Protein AF-A0AAE4FR80-F1 (afdb_monomer_lite)

InterPro domains:
  IPR021362 Protein of unknown function DUF2834 [PF11196] (14-107)

pLDDT: mean 81.98, std 8.8, range [38.84, 92.75]

Organism: NCBI:txid2918990

Radius of gyration: 17.11 Å; chains: 1; bounding box: 47×26×47 Å

Foldseek 3Di:
DDLDPDPDPLLVVLVVLLVCLQVVQVVVVVVCCVVPNPPPVVVVCVCVVDPVSVVVVVVQVVLLVVLVVVLVPVCVVLVQPPSVVLNVCCVPRRNSNSVSVSVNSVVVSVVVVVVVVVD

Sequence (119 aa):
MMISWPQTKLQLTYLCLCLLGTVLPVVQLVRFIKDYGLDVVLFFQQVFANPAASMFGFDVGVSLVALWALILVEGRRLNLSSLWLPLVASVTVGVSLGLPLFLLIRQSHLDSTQRNALL

Structure (mmCIF, N/CA/C/O backbone):
data_AF-A0AAE4FR80-F1
#
_entry.id   AF-A0AAE4FR80-F1
#
loop_
_atom_site.group_PDB
_atom_site.id
_atom_site.type_symbol
_atom_site.label_atom_id
_atom_site.label_alt_id
_atom_site.label_comp_id
_atom_site.label_asym_id
_atom_site.label_entity_id
_atom_site.label_seq_id
_atom_site.pdbx_PDB_ins_code
_atom_site.Cartn_x
_atom_site.Cartn_y
_atom_site.Cartn_z
_atom_site.occupancy
_atom_site.B_iso_or_equiv
_atom_site.auth_seq_id
_atom_site.auth_comp_id
_atom_site.auth_asym_id
_atom_site.auth_atom_id
_atom_site.pdbx_PDB_model_num
ATOM 1 N N . MET A 1 1 ? -23.892 2.981 2.046 1.00 40.56 1 MET A N 1
ATOM 2 C CA . MET A 1 1 ? -22.430 3.129 1.881 1.00 40.56 1 MET A CA 1
ATOM 3 C C . MET A 1 1 ? -22.072 4.552 2.284 1.00 40.56 1 MET A C 1
ATOM 5 O O . MET A 1 1 ? -22.208 5.463 1.483 1.00 40.56 1 MET A O 1
ATOM 9 N N . MET A 1 2 ? -21.785 4.763 3.569 1.00 38.84 2 MET A N 1
ATOM 10 C CA . MET A 1 2 ? -21.676 6.093 4.175 1.00 38.84 2 MET A CA 1
ATOM 11 C C . MET A 1 2 ? -20.202 6.344 4.498 1.00 38.84 2 MET A C 1
ATOM 13 O O . MET A 1 2 ? -19.736 6.031 5.587 1.00 38.84 2 MET A O 1
ATOM 17 N N . ILE A 1 3 ? -19.440 6.822 3.510 1.00 53.44 3 ILE A N 1
ATOM 18 C CA . ILE A 1 3 ? -18.105 7.376 3.759 1.00 53.44 3 ILE A CA 1
ATOM 19 C C . ILE A 1 3 ? -18.353 8.711 4.467 1.00 53.44 3 ILE A C 1
ATOM 21 O O . ILE A 1 3 ? -18.644 9.720 3.830 1.00 53.44 3 ILE A O 1
ATOM 25 N N . SER A 1 4 ? -18.361 8.695 5.800 1.00 60.22 4 SER A N 1
ATOM 26 C CA . SER A 1 4 ? -18.373 9.919 6.597 1.00 60.22 4 SER A CA 1
ATOM 27 C C . SER A 1 4 ? -17.052 10.647 6.371 1.00 60.22 4 SER A C 1
ATOM 29 O O . SER A 1 4 ? -15.989 10.044 6.512 1.00 60.22 4 SER A O 1
ATOM 31 N N . TRP A 1 5 ? -17.117 11.925 5.997 1.00 58.16 5 TRP A N 1
ATOM 32 C CA . TRP A 1 5 ? -15.945 12.780 5.806 1.00 58.16 5 TRP A CA 1
ATOM 33 C C . TRP A 1 5 ? -14.993 12.722 7.015 1.00 58.16 5 TRP A C 1
ATOM 35 O O . TRP A 1 5 ? -15.480 12.621 8.143 1.00 58.16 5 TRP A O 1
ATOM 45 N N . PRO A 1 6 ? -13.663 12.798 6.808 1.00 60.47 6 PRO A N 1
ATOM 46 C CA . PRO A 1 6 ? -12.682 12.772 7.888 1.00 60.47 6 PRO A CA 1
ATOM 47 C C . PRO A 1 6 ? -12.967 13.891 8.903 1.00 60.47 6 PRO A C 1
ATOM 49 O O . PRO A 1 6 ? -12.896 15.070 8.566 1.00 60.47 6 PRO A O 1
ATOM 52 N N . GLN A 1 7 ? -13.299 13.529 10.143 1.00 67.31 7 GLN A N 1
ATOM 53 C CA . GLN A 1 7 ? -13.607 14.466 11.233 1.00 67.31 7 GLN A CA 1
ATOM 54 C C . GLN A 1 7 ? -12.419 14.670 12.186 1.00 67.31 7 GLN A C 1
ATOM 56 O O . GLN A 1 7 ? -12.393 15.642 12.938 1.00 67.31 7 GLN A O 1
ATOM 61 N N . THR A 1 8 ? -11.415 13.785 12.156 1.00 73.56 8 THR A N 1
ATOM 62 C CA . THR A 1 8 ? -10.240 13.845 13.042 1.00 73.56 8 THR A CA 1
ATOM 63 C C . THR A 1 8 ? -8.942 14.097 12.271 1.00 73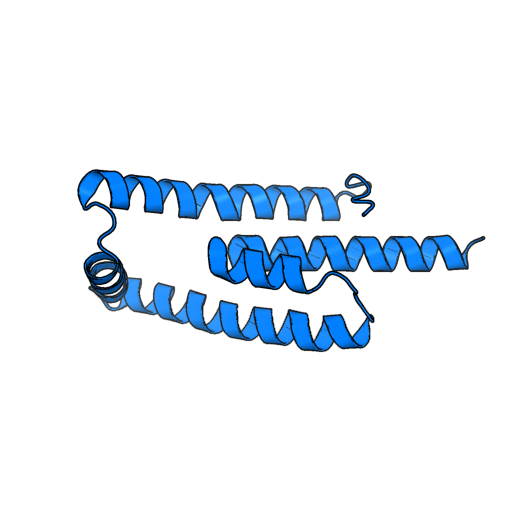.56 8 THR A C 1
ATOM 65 O O . THR A 1 8 ? -8.791 13.701 11.113 1.00 73.56 8 THR A O 1
ATOM 68 N N . LYS A 1 9 ? -7.952 14.719 12.936 1.00 79.50 9 LYS A N 1
ATOM 69 C CA . LYS A 1 9 ? -6.615 14.974 12.357 1.00 79.50 9 LYS A CA 1
ATOM 70 C C . LYS A 1 9 ? -5.966 13.694 11.808 1.00 79.50 9 LYS A C 1
ATOM 72 O O . LYS A 1 9 ? -5.294 13.743 10.787 1.00 79.50 9 LYS A O 1
ATOM 77 N N . LEU A 1 10 ? -6.210 12.550 12.451 1.00 78.06 10 LEU A N 1
ATOM 78 C CA . LEU A 1 10 ? -5.662 11.251 12.059 1.00 78.06 10 LEU A CA 1
ATOM 79 C C . LEU A 1 10 ? -6.238 10.741 10.726 1.00 78.06 10 LEU A C 1
ATOM 81 O O . LEU A 1 10 ? -5.491 10.257 9.880 1.00 78.06 10 LEU A O 1
ATOM 85 N N . GLN A 1 11 ? -7.545 10.906 10.505 1.00 75.00 11 GLN A N 1
ATOM 86 C CA . GLN A 1 11 ? -8.191 10.529 9.242 1.00 75.00 11 GLN A CA 1
ATOM 87 C C . GLN A 1 11 ? -7.689 11.391 8.078 1.00 75.00 11 GLN A C 1
ATOM 89 O O . GLN A 1 11 ? -7.482 10.872 6.982 1.00 75.00 11 GLN A O 1
ATOM 94 N N . LEU A 1 12 ? -7.429 12.682 8.322 1.00 78.50 12 LEU A N 1
ATOM 95 C CA . LEU A 1 12 ? -6.826 13.568 7.326 1.00 78.50 12 LEU A CA 1
ATOM 96 C C . LEU A 1 12 ? -5.398 13.126 6.973 1.00 78.50 12 LEU A C 1
ATOM 98 O O . LEU A 1 12 ? -5.057 13.056 5.795 1.00 78.50 12 LEU A O 1
ATOM 102 N N . THR A 1 13 ? -4.590 12.751 7.971 1.00 79.62 13 THR A N 1
ATOM 103 C CA . THR A 1 13 ? -3.250 12.188 7.748 1.00 79.62 13 THR A CA 1
ATOM 104 C C . THR A 1 13 ? -3.307 10.933 6.880 1.00 79.62 13 THR A C 1
ATOM 106 O O . THR A 1 13 ? -2.547 10.830 5.920 1.00 79.62 13 THR A O 1
ATOM 109 N N . TYR A 1 14 ? -4.229 10.002 7.150 1.00 78.00 14 TYR A N 1
ATOM 110 C CA . TYR A 1 14 ? -4.395 8.805 6.316 1.00 78.00 14 TYR A CA 1
ATOM 111 C C . TYR A 1 14 ? -4.817 9.136 4.886 1.00 78.00 14 TYR A C 1
ATOM 113 O O . TYR A 1 14 ? -4.312 8.524 3.952 1.00 78.00 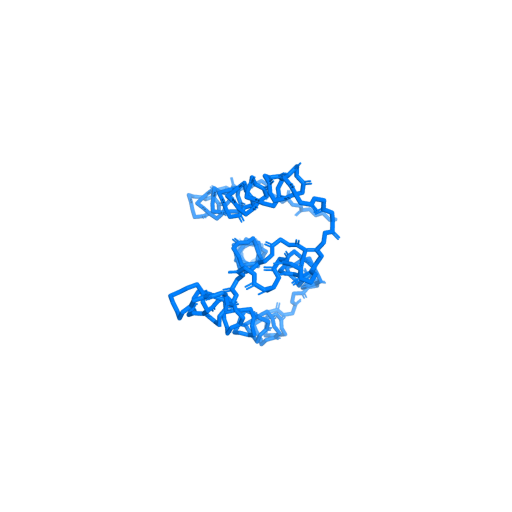14 TYR A O 1
ATOM 121 N N . LEU A 1 15 ? -5.673 10.140 4.693 1.00 77.38 15 LEU A N 1
ATOM 122 C CA . LEU A 1 15 ? -6.066 10.602 3.363 1.00 77.38 15 LEU A CA 1
ATOM 123 C C . LEU A 1 15 ? -4.888 11.197 2.581 1.00 77.38 15 LEU A C 1
ATOM 125 O O . LEU A 1 15 ? -4.697 10.871 1.409 1.00 77.38 15 LEU A O 1
ATOM 129 N N . CYS A 1 16 ? -4.063 12.018 3.233 1.00 80.94 16 CYS A N 1
ATOM 130 C CA . CYS A 1 16 ? -2.833 12.537 2.638 1.00 80.94 16 CYS A CA 1
ATOM 131 C C . CYS A 1 16 ? -1.863 11.405 2.276 1.00 80.94 16 CYS A C 1
ATOM 133 O O . CYS A 1 16 ? -1.287 11.421 1.189 1.00 80.94 16 CYS A O 1
ATOM 135 N N . LEU A 1 17 ? -1.721 10.397 3.144 1.00 78.19 17 LEU A N 1
ATOM 136 C CA . LEU A 1 17 ? -0.924 9.204 2.852 1.00 78.19 17 LEU A CA 1
ATOM 137 C C . LEU A 1 17 ? -1.493 8.407 1.669 1.00 78.19 17 LEU A C 1
ATOM 139 O O . LEU A 1 17 ? -0.712 7.988 0.825 1.00 78.19 17 LEU A O 1
ATOM 143 N N . CYS A 1 18 ? -2.817 8.252 1.547 1.00 75.81 18 CYS A N 1
ATOM 144 C CA . CYS A 1 18 ? -3.447 7.631 0.374 1.00 75.81 18 CYS A CA 1
ATOM 145 C C . CYS A 1 18 ? -3.103 8.382 -0.918 1.00 75.81 18 CYS A C 1
ATOM 147 O O . CYS A 1 18 ? -2.747 7.765 -1.922 1.00 75.81 18 CYS A O 1
ATOM 149 N N . LEU A 1 19 ? -3.212 9.714 -0.900 1.00 78.81 19 LEU A N 1
ATOM 150 C CA . LEU A 1 19 ? -2.905 10.566 -2.050 1.00 78.81 19 LEU A CA 1
ATOM 151 C C . LEU A 1 19 ? -1.439 10.431 -2.456 1.00 78.81 19 LEU A C 1
ATOM 153 O O . LEU A 1 19 ? -1.150 10.096 -3.601 1.00 78.81 19 LEU A O 1
ATOM 157 N N . LEU A 1 20 ? -0.515 10.621 -1.514 1.00 78.75 20 LEU A N 1
ATOM 158 C CA . LEU A 1 20 ? 0.920 10.487 -1.771 1.00 78.75 20 LEU A CA 1
ATOM 159 C C . LEU A 1 20 ? 1.283 9.071 -2.228 1.00 78.75 20 LEU A C 1
ATOM 161 O O . LEU A 1 20 ? 2.005 8.904 -3.211 1.00 78.75 20 LEU A O 1
ATOM 165 N N . GLY A 1 21 ? 0.718 8.064 -1.565 1.00 74.06 21 GLY A N 1
ATOM 166 C CA . GLY A 1 21 ? 0.917 6.655 -1.871 1.00 74.06 21 GLY A CA 1
ATOM 167 C C . GLY A 1 21 ? 0.331 6.203 -3.204 1.00 74.06 21 GLY A C 1
ATOM 168 O O . GLY A 1 21 ? 0.716 5.153 -3.699 1.00 74.06 21 GLY A O 1
ATOM 169 N N . THR A 1 22 ? -0.553 6.994 -3.815 1.00 76.06 22 THR A N 1
ATOM 170 C CA . THR A 1 22 ? -1.085 6.739 -5.163 1.00 76.06 22 THR A CA 1
ATOM 171 C C . THR A 1 22 ? -0.343 7.551 -6.216 1.00 76.06 22 THR A C 1
ATOM 173 O O . THR A 1 22 ? 0.040 7.021 -7.254 1.00 76.06 22 THR A O 1
ATOM 176 N N . VAL A 1 23 ? -0.103 8.838 -5.954 1.00 84.06 23 VAL A N 1
ATOM 177 C CA . VAL A 1 23 ? 0.529 9.746 -6.919 1.00 84.06 23 VAL A CA 1
ATOM 178 C C . VAL A 1 23 ? 1.961 9.310 -7.215 1.00 84.06 23 VAL A C 1
ATOM 180 O O . VAL A 1 23 ? 2.345 9.263 -8.382 1.00 84.06 23 VAL A O 1
ATOM 183 N N . LEU A 1 24 ? 2.744 8.952 -6.191 1.00 81.44 24 LEU A N 1
ATOM 184 C CA . LEU A 1 24 ? 4.149 8.589 -6.385 1.00 81.44 24 LEU A CA 1
ATOM 185 C C . LEU A 1 24 ? 4.319 7.341 -7.278 1.00 81.44 24 LEU A C 1
ATOM 187 O O . LEU A 1 24 ? 5.043 7.447 -8.272 1.00 81.44 24 LEU A O 1
ATOM 191 N N . PRO A 1 25 ? 3.645 6.197 -7.024 1.00 80.56 25 PRO A N 1
ATOM 192 C CA . PRO A 1 25 ? 3.746 5.036 -7.907 1.00 80.56 25 PRO A CA 1
ATOM 193 C C . PRO A 1 25 ? 3.167 5.290 -9.297 1.00 80.56 25 PRO A C 1
ATOM 195 O O . PRO A 1 25 ? 3.781 4.909 -10.291 1.00 80.56 25 PRO A O 1
ATOM 198 N N . VAL A 1 26 ? 2.011 5.962 -9.388 1.00 83.25 26 VAL A N 1
ATOM 199 C CA . VAL A 1 26 ? 1.334 6.192 -10.674 1.00 83.25 26 VAL A CA 1
ATOM 200 C C . VAL A 1 26 ? 2.177 7.072 -11.591 1.00 83.25 26 VAL A C 1
ATOM 202 O O . VAL A 1 26 ? 2.273 6.781 -12.778 1.00 83.25 26 VAL A O 1
ATOM 205 N N . VAL A 1 27 ? 2.851 8.102 -11.069 1.00 86.94 27 VAL A N 1
ATOM 206 C CA . VAL A 1 27 ? 3.752 8.937 -11.881 1.00 86.94 27 VAL A CA 1
ATOM 207 C C . VAL A 1 27 ? 4.896 8.108 -12.473 1.00 86.94 27 VAL A C 1
ATOM 209 O O . VAL A 1 27 ? 5.221 8.280 -13.648 1.00 86.94 27 VAL A O 1
ATOM 212 N N . GLN A 1 28 ? 5.489 7.196 -11.696 1.00 85.06 28 GLN A N 1
ATOM 213 C CA . GLN A 1 28 ? 6.560 6.328 -12.198 1.00 85.06 28 GLN A CA 1
ATOM 214 C C . GLN A 1 28 ? 6.037 5.300 -13.205 1.00 85.06 28 GLN A C 1
ATOM 216 O O . GLN A 1 28 ? 6.669 5.083 -14.236 1.00 85.06 28 GLN A O 1
ATOM 221 N N . LEU A 1 29 ? 4.850 4.735 -12.967 1.00 83.19 29 LEU A N 1
ATOM 222 C CA . LEU A 1 29 ? 4.199 3.818 -13.900 1.00 83.19 29 LEU A CA 1
ATOM 223 C C . LEU A 1 29 ? 3.875 4.505 -15.234 1.00 83.19 29 LEU A C 1
ATOM 225 O O . LEU A 1 29 ? 4.129 3.941 -16.292 1.00 83.19 29 LEU A O 1
ATOM 229 N N . VAL A 1 30 ? 3.373 5.742 -15.204 1.00 86.19 30 VAL A N 1
ATOM 230 C CA . VAL A 1 30 ? 3.090 6.529 -16.416 1.00 86.19 30 VAL A CA 1
ATOM 231 C C . VAL A 1 30 ? 4.370 6.826 -17.194 1.00 86.19 30 VAL A C 1
ATOM 233 O O . VAL A 1 30 ? 4.362 6.734 -18.420 1.00 86.19 30 VAL A O 1
ATOM 236 N N . ARG A 1 31 ? 5.478 7.151 -16.513 1.00 86.75 31 ARG A N 1
ATOM 237 C CA . ARG A 1 31 ? 6.785 7.320 -17.172 1.00 86.75 31 ARG A CA 1
ATOM 238 C C . ARG A 1 31 ? 7.243 6.026 -17.836 1.00 86.75 31 ARG A C 1
ATOM 240 O O . ARG A 1 31 ? 7.583 6.048 -19.010 1.00 86.75 31 ARG A O 1
ATOM 247 N N . PHE A 1 32 ? 7.153 4.905 -17.124 1.00 86.50 32 PHE A N 1
ATOM 248 C CA . PHE A 1 32 ? 7.498 3.596 -17.670 1.00 86.50 32 PHE A CA 1
ATOM 249 C C . PHE A 1 32 ? 6.659 3.251 -18.908 1.00 86.50 32 PHE A C 1
ATOM 251 O O . PHE A 1 32 ? 7.213 2.879 -19.936 1.00 86.50 32 PHE A O 1
ATOM 258 N N . ILE A 1 33 ? 5.338 3.450 -18.853 1.00 87.50 33 ILE A N 1
ATOM 259 C CA . ILE A 1 33 ? 4.444 3.191 -19.990 1.00 87.50 33 ILE A CA 1
ATOM 260 C C . ILE A 1 33 ? 4.755 4.115 -21.170 1.00 87.50 33 ILE A C 1
ATOM 262 O O . ILE A 1 33 ? 4.662 3.694 -22.320 1.00 87.50 33 ILE A O 1
ATOM 266 N N . LYS A 1 34 ? 5.132 5.370 -20.910 1.00 89.06 34 LYS A N 1
ATOM 267 C CA . LYS A 1 34 ? 5.510 6.315 -21.963 1.00 89.06 34 LYS A CA 1
ATOM 268 C C . LYS A 1 34 ? 6.804 5.902 -22.670 1.00 89.06 34 LYS A C 1
ATOM 270 O O . LYS A 1 34 ? 6.883 6.052 -23.886 1.00 89.06 34 LYS A O 1
ATOM 275 N N . ASP A 1 35 ? 7.784 5.403 -21.922 1.00 89.00 35 ASP A N 1
ATOM 276 C CA . ASP A 1 35 ? 9.111 5.079 -22.452 1.00 89.00 35 ASP A CA 1
ATOM 277 C C . ASP A 1 35 ? 9.181 3.656 -23.042 1.00 89.00 35 ASP A C 1
ATOM 279 O O . ASP A 1 35 ? 9.870 3.439 -24.037 1.00 89.00 35 ASP A O 1
ATOM 283 N N . TYR A 1 36 ? 8.446 2.697 -22.469 1.00 86.56 36 TYR A N 1
ATOM 284 C CA . TYR A 1 36 ? 8.547 1.266 -22.792 1.00 86.56 36 TYR A CA 1
ATOM 285 C C . TYR A 1 36 ? 7.212 0.589 -23.157 1.00 86.56 36 TYR A C 1
ATOM 287 O O . TYR A 1 36 ? 7.203 -0.568 -23.573 1.00 86.56 36 TYR A O 1
ATOM 295 N N . GLY A 1 37 ? 6.073 1.276 -23.025 1.00 87.19 37 GLY A N 1
ATOM 296 C CA . GLY A 1 37 ? 4.744 0.688 -23.223 1.00 87.19 37 GLY A CA 1
ATOM 297 C C . GLY A 1 37 ? 4.268 -0.180 -22.048 1.00 87.19 37 GLY A C 1
ATOM 298 O O . GLY A 1 37 ? 4.811 -0.136 -20.946 1.00 87.19 37 GLY A O 1
ATOM 299 N N . LEU A 1 38 ? 3.220 -0.983 -22.269 1.00 83.56 38 LEU A N 1
ATOM 300 C CA . LEU A 1 38 ? 2.691 -1.939 -21.280 1.00 83.56 38 LEU A CA 1
ATOM 301 C C . LEU A 1 38 ? 3.514 -3.244 -21.241 1.00 83.56 38 LEU A C 1
ATOM 303 O O . LEU A 1 38 ? 2.958 -4.341 -21.288 1.00 83.56 38 LEU A O 1
ATOM 307 N N . ASP A 1 39 ? 4.842 -3.132 -21.165 1.00 88.06 39 ASP A N 1
ATOM 308 C CA . ASP A 1 39 ? 5.733 -4.290 -21.072 1.00 88.06 39 ASP A CA 1
ATOM 309 C C . ASP A 1 39 ? 5.951 -4.702 -19.608 1.00 88.06 39 ASP A C 1
ATOM 311 O O . ASP A 1 39 ? 6.852 -4.239 -18.905 1.00 88.06 39 ASP A O 1
ATOM 315 N N . VAL A 1 40 ? 5.077 -5.593 -19.139 1.00 83.69 40 VAL A N 1
ATOM 316 C CA . VAL A 1 40 ? 5.113 -6.120 -17.768 1.00 83.69 40 VAL A CA 1
ATOM 317 C C . VAL A 1 40 ? 6.390 -6.929 -17.511 1.00 83.69 40 VAL A C 1
ATOM 319 O O . VAL A 1 40 ? 6.901 -6.927 -16.392 1.00 83.69 40 VAL A O 1
ATOM 322 N N . VAL A 1 41 ? 6.940 -7.600 -18.529 1.00 87.81 41 VAL A N 1
ATOM 323 C CA . VAL A 1 41 ? 8.160 -8.406 -18.380 1.00 87.81 41 VAL A CA 1
ATOM 324 C C . VAL A 1 41 ? 9.355 -7.490 -18.148 1.00 87.81 41 VAL A C 1
ATOM 326 O O . VAL A 1 41 ? 10.112 -7.697 -17.196 1.00 87.81 41 VAL A O 1
ATOM 329 N N . LEU A 1 42 ? 9.487 -6.439 -18.960 1.00 88.31 42 LEU A N 1
ATOM 330 C CA . LEU A 1 42 ? 10.552 -5.453 -18.808 1.00 88.31 42 LEU A CA 1
ATOM 331 C C . LEU A 1 42 ? 10.448 -4.699 -17.474 1.00 88.31 42 LEU A C 1
ATOM 333 O O . LEU A 1 42 ? 11.471 -4.410 -16.853 1.00 88.31 42 LEU A O 1
ATOM 337 N N . PHE A 1 43 ? 9.230 -4.434 -16.992 1.00 85.50 43 PHE A N 1
ATOM 338 C CA . PHE A 1 43 ? 9.016 -3.805 -15.688 1.00 85.50 43 PHE A CA 1
ATOM 339 C C . PHE A 1 43 ? 9.655 -4.626 -14.562 1.00 85.50 43 PHE A C 1
ATOM 341 O O . PHE A 1 43 ? 10.453 -4.105 -13.782 1.00 85.50 43 PHE A O 1
ATOM 348 N N . PHE A 1 44 ? 9.372 -5.931 -14.508 1.00 85.44 44 PHE A N 1
ATOM 349 C CA . PHE A 1 44 ? 9.972 -6.804 -13.500 1.00 85.44 44 PHE A CA 1
ATOM 350 C C . PHE A 1 44 ? 11.480 -6.971 -13.695 1.00 85.44 44 PHE A C 1
ATOM 352 O O . PHE A 1 44 ? 12.214 -6.987 -12.708 1.00 85.44 44 PHE A O 1
ATOM 359 N N . GLN A 1 45 ? 11.967 -7.020 -14.936 1.00 89.12 45 GLN A N 1
ATOM 360 C CA . GLN A 1 45 ? 13.409 -7.027 -15.192 1.00 89.12 45 GLN A CA 1
ATOM 361 C C . GLN A 1 45 ? 14.098 -5.780 -14.628 1.00 89.12 45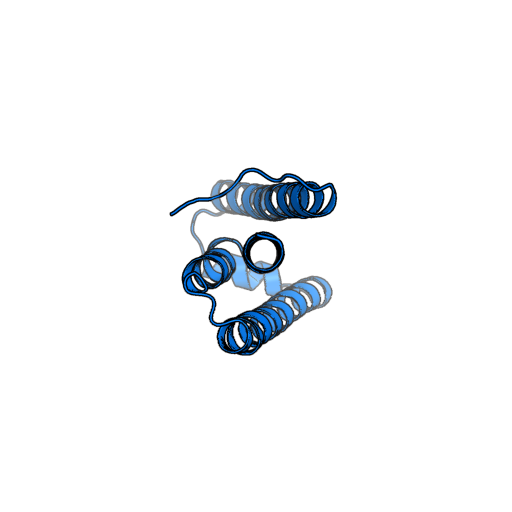 GLN A C 1
ATOM 363 O O .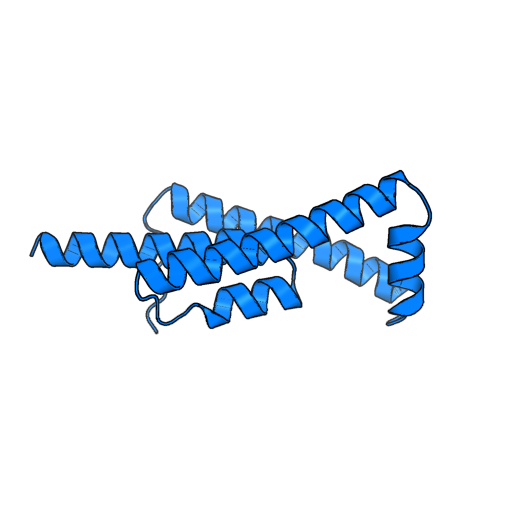 GLN A 1 45 ? 15.174 -5.906 -14.057 1.00 89.12 45 GLN A O 1
ATOM 368 N N . GLN A 1 46 ? 13.482 -4.597 -14.729 1.00 86.88 46 GLN A N 1
ATOM 369 C CA . GLN A 1 46 ? 14.032 -3.359 -14.168 1.00 86.88 46 GLN A CA 1
ATOM 370 C C . GLN A 1 46 ? 13.958 -3.318 -12.636 1.00 86.88 46 GLN A C 1
ATOM 372 O O . GLN A 1 46 ? 14.923 -2.906 -11.991 1.00 86.88 46 GLN A O 1
ATOM 377 N N . VAL A 1 47 ? 12.860 -3.798 -12.040 1.00 85.75 47 VAL A N 1
ATOM 378 C CA . VAL A 1 47 ? 12.725 -3.914 -10.574 1.00 85.75 47 VAL A CA 1
ATOM 379 C C . VAL A 1 47 ? 13.792 -4.844 -9.993 1.00 85.75 47 VAL A C 1
ATOM 381 O O . VAL A 1 47 ? 14.336 -4.565 -8.927 1.00 85.75 47 VAL A O 1
ATOM 384 N N . PHE A 1 48 ? 14.146 -5.910 -10.711 1.00 89.69 48 PHE A N 1
ATOM 385 C CA . PHE A 1 48 ? 15.160 -6.877 -10.287 1.00 89.69 48 PHE A CA 1
ATOM 386 C C . PHE A 1 48 ? 16.514 -6.710 -10.998 1.00 89.69 48 PHE A C 1
ATOM 388 O O . PHE A 1 48 ? 17.356 -7.604 -10.943 1.00 89.69 48 PHE A O 1
ATOM 395 N N . ALA A 1 49 ? 16.764 -5.561 -11.638 1.00 89.94 49 ALA A N 1
ATOM 396 C CA . ALA A 1 49 ? 17.980 -5.344 -12.429 1.00 89.94 49 ALA A CA 1
ATOM 397 C C . ALA A 1 49 ? 19.251 -5.265 -11.573 1.00 89.94 49 ALA A C 1
ATOM 399 O O . ALA A 1 49 ? 20.348 -5.560 -12.045 1.00 89.94 49 ALA A O 1
ATOM 400 N N . ASN A 1 50 ? 19.124 -4.827 -10.319 1.00 92.75 50 ASN A N 1
ATOM 401 C CA . ASN A 1 50 ? 20.241 -4.728 -9.389 1.00 92.75 50 ASN A CA 1
ATOM 402 C C . ASN A 1 50 ? 19.813 -5.083 -7.951 1.00 92.75 50 ASN A C 1
ATOM 404 O O . ASN A 1 50 ? 18.615 -5.067 -7.642 1.00 92.75 50 ASN A O 1
ATOM 408 N N . PRO A 1 51 ? 20.770 -5.392 -7.054 1.00 88.88 51 PRO A N 1
ATOM 409 C CA . PRO A 1 51 ? 20.454 -5.800 -5.685 1.00 88.88 51 PRO A CA 1
ATOM 410 C C . PRO A 1 51 ? 19.671 -4.751 -4.884 1.00 88.88 51 PRO A C 1
ATOM 412 O O . PRO A 1 51 ? 18.786 -5.115 -4.114 1.00 88.88 51 PRO A O 1
ATOM 415 N N . ALA A 1 52 ? 19.950 -3.458 -5.083 1.00 88.12 52 ALA A N 1
ATOM 416 C CA . ALA A 1 52 ? 19.264 -2.384 -4.364 1.00 88.12 52 ALA A CA 1
ATOM 417 C C . ALA A 1 52 ? 17.785 -2.277 -4.773 1.00 88.12 52 ALA A C 1
ATOM 419 O O . ALA A 1 52 ? 16.908 -2.225 -3.917 1.00 88.12 52 ALA A O 1
ATOM 420 N N . ALA A 1 53 ? 17.496 -2.308 -6.074 1.00 87.00 53 ALA A N 1
ATOM 421 C CA . ALA A 1 53 ? 16.138 -2.314 -6.611 1.00 87.00 53 ALA A CA 1
ATOM 422 C C . ALA A 1 53 ? 15.383 -3.589 -6.202 1.00 87.00 53 ALA A C 1
ATOM 424 O O . ALA A 1 53 ? 14.238 -3.517 -5.755 1.00 87.00 53 ALA A O 1
ATOM 425 N N . SER A 1 54 ? 16.066 -4.737 -6.236 1.00 88.00 54 SER A N 1
ATOM 426 C CA . SER A 1 54 ? 15.502 -6.018 -5.802 1.00 88.00 54 SER A CA 1
ATOM 427 C C . SER A 1 54 ? 15.094 -5.985 -4.330 1.00 88.00 54 SER A C 1
ATOM 429 O O . SER A 1 54 ? 14.022 -6.477 -3.988 1.00 88.00 54 SER A O 1
ATOM 431 N N . MET A 1 55 ? 15.904 -5.366 -3.461 1.00 91.19 55 MET A N 1
ATOM 432 C CA . MET A 1 55 ? 15.575 -5.177 -2.045 1.00 91.19 55 MET A CA 1
ATOM 433 C C . MET A 1 55 ? 14.256 -4.414 -1.872 1.00 91.19 55 MET A C 1
ATOM 435 O O . MET A 1 55 ? 13.405 -4.857 -1.107 1.00 91.19 55 MET A O 1
ATOM 439 N N . PHE A 1 56 ? 14.051 -3.320 -2.615 1.00 87.12 56 PHE A N 1
ATOM 440 C CA . PHE A 1 56 ? 12.781 -2.586 -2.596 1.00 87.12 56 PHE A CA 1
ATOM 441 C C . PHE A 1 56 ? 11.613 -3.429 -3.124 1.00 87.12 56 PHE A C 1
ATOM 443 O O . PHE A 1 56 ? 10.528 -3.397 -2.548 1.00 87.12 56 PHE A O 1
ATOM 450 N N . GLY A 1 57 ? 11.826 -4.215 -4.183 1.00 87.25 57 GLY A N 1
ATOM 451 C CA . GLY A 1 57 ? 10.814 -5.138 -4.704 1.00 87.25 57 GLY A CA 1
ATOM 452 C C . GLY A 1 57 ? 10.377 -6.177 -3.665 1.00 87.25 57 GLY A C 1
ATOM 453 O O . GLY A 1 57 ? 9.179 -6.382 -3.456 1.00 87.25 57 GLY A O 1
ATOM 454 N N . PHE A 1 58 ? 11.338 -6.791 -2.966 1.00 88.25 58 PHE A N 1
ATOM 455 C CA . PHE A 1 58 ? 11.056 -7.731 -1.881 1.00 88.25 58 PHE A CA 1
ATOM 456 C C . PHE A 1 58 ? 10.381 -7.055 -0.684 1.00 88.25 58 PHE A C 1
ATOM 458 O O . PHE A 1 58 ? 9.412 -7.605 -0.169 1.00 88.25 58 PHE A O 1
ATOM 465 N N . ASP A 1 59 ? 10.831 -5.867 -0.271 1.00 88.38 59 ASP A N 1
ATOM 466 C CA . ASP A 1 59 ? 10.232 -5.108 0.836 1.00 88.38 59 ASP A CA 1
ATOM 467 C C . ASP A 1 59 ? 8.750 -4.790 0.577 1.00 88.38 59 ASP A C 1
ATOM 469 O O . ASP A 1 59 ? 7.891 -5.044 1.427 1.00 88.38 59 ASP A O 1
ATOM 473 N N . VAL A 1 60 ? 8.416 -4.344 -0.640 1.00 88.00 60 VAL A N 1
ATOM 474 C CA . VAL A 1 60 ? 7.026 -4.110 -1.063 1.00 88.00 60 VAL A CA 1
ATOM 475 C C . VAL A 1 60 ? 6.224 -5.413 -1.085 1.00 88.00 60 VAL A C 1
ATOM 477 O O . VAL A 1 60 ? 5.087 -5.434 -0.610 1.00 88.00 60 VAL A O 1
ATOM 480 N N . GLY A 1 61 ? 6.803 -6.504 -1.592 1.00 87.69 61 GLY A N 1
ATOM 481 C CA . GLY A 1 61 ? 6.155 -7.816 -1.623 1.00 87.69 61 GLY A CA 1
ATOM 482 C C . GLY A 1 61 ? 5.837 -8.354 -0.225 1.00 87.69 61 GLY A C 1
ATOM 483 O O . GLY A 1 61 ? 4.701 -8.745 0.048 1.00 87.69 61 GLY A O 1
ATOM 484 N N . VAL A 1 62 ? 6.807 -8.316 0.691 1.00 89.56 62 VAL A N 1
ATOM 485 C CA . VAL A 1 62 ? 6.627 -8.736 2.091 1.00 89.56 62 VAL A CA 1
ATOM 486 C C . VAL A 1 62 ? 5.612 -7.837 2.798 1.00 89.56 62 VAL A C 1
ATOM 488 O O . VAL A 1 62 ? 4.712 -8.339 3.474 1.00 89.56 62 VAL A O 1
ATOM 491 N N . SER A 1 63 ? 5.690 -6.522 2.588 1.00 89.50 63 SER A N 1
ATOM 492 C CA . SER A 1 63 ? 4.735 -5.563 3.148 1.00 89.50 63 SER A CA 1
ATOM 493 C C . SER A 1 63 ? 3.306 -5.793 2.643 1.00 89.50 63 SER A C 1
ATOM 495 O O . SER A 1 63 ? 2.352 -5.598 3.396 1.00 89.50 63 SER A O 1
ATOM 497 N N . LEU A 1 64 ? 3.130 -6.260 1.401 1.00 90.25 64 LEU A N 1
ATOM 498 C CA . LEU A 1 64 ? 1.820 -6.608 0.844 1.00 90.25 64 LEU A CA 1
ATOM 499 C C . LEU A 1 64 ? 1.220 -7.830 1.540 1.00 90.25 64 LEU A C 1
ATOM 501 O O . LEU A 1 64 ? 0.058 -7.794 1.945 1.00 90.25 64 LEU A O 1
ATOM 505 N N . VAL A 1 65 ? 2.023 -8.875 1.747 1.00 89.69 65 VAL A N 1
ATOM 506 C CA . VAL A 1 65 ? 1.603 -10.074 2.489 1.00 89.69 65 VAL A CA 1
ATOM 507 C C . VAL A 1 65 ? 1.240 -9.718 3.933 1.00 89.69 65 VAL A C 1
ATOM 509 O O . VAL A 1 65 ? 0.188 -10.131 4.428 1.00 89.69 65 VAL A O 1
ATOM 512 N N . ALA A 1 66 ? 2.065 -8.905 4.598 1.00 89.75 66 ALA A N 1
ATOM 513 C CA . ALA A 1 66 ? 1.798 -8.431 5.954 1.00 89.75 66 ALA A CA 1
ATOM 514 C C . ALA A 1 66 ? 0.505 -7.599 6.030 1.00 89.75 66 ALA A C 1
ATOM 516 O O . ALA A 1 66 ? -0.302 -7.790 6.942 1.00 89.75 66 ALA A O 1
ATOM 517 N N . LEU A 1 67 ? 0.262 -6.722 5.048 1.00 90.44 67 LEU A N 1
ATOM 518 C CA . LEU A 1 67 ? -0.974 -5.948 4.952 1.00 90.44 67 LEU A CA 1
ATOM 519 C C . LEU A 1 67 ? -2.196 -6.856 4.773 1.00 90.44 67 LEU A C 1
ATOM 521 O O . LEU A 1 67 ? -3.207 -6.650 5.439 1.00 90.44 67 LEU A O 1
ATOM 525 N N . TRP A 1 68 ? -2.129 -7.872 3.915 1.00 89.44 68 TRP A N 1
ATOM 526 C CA . TRP A 1 68 ? -3.241 -8.811 3.740 1.00 89.44 68 TRP A CA 1
ATOM 527 C C . TRP A 1 68 ? -3.534 -9.590 5.018 1.00 89.44 68 TRP A C 1
ATOM 529 O O . TRP A 1 68 ? -4.699 -9.719 5.396 1.00 89.44 68 TRP A O 1
ATOM 539 N N . ALA A 1 69 ? -2.497 -10.046 5.724 1.00 90.31 69 ALA A N 1
ATOM 540 C CA . ALA A 1 69 ? -2.658 -10.674 7.029 1.00 90.31 69 ALA A CA 1
ATOM 541 C C . ALA A 1 69 ? -3.351 -9.726 8.022 1.00 90.31 69 ALA A C 1
ATOM 543 O O . ALA A 1 69 ? -4.309 -10.129 8.682 1.00 90.31 69 ALA A O 1
ATOM 544 N N . LEU A 1 70 ? -2.940 -8.453 8.074 1.00 89.19 70 LEU A N 1
ATOM 545 C CA . LEU A 1 70 ? -3.567 -7.433 8.919 1.00 89.19 70 LEU A CA 1
ATOM 546 C C . LEU A 1 70 ? -5.051 -7.232 8.569 1.00 89.19 70 LEU A C 1
ATOM 548 O O . LEU A 1 70 ? -5.895 -7.261 9.466 1.00 89.19 70 LEU A O 1
ATOM 552 N N . ILE A 1 71 ? -5.374 -7.069 7.280 1.00 88.38 71 ILE A N 1
ATOM 553 C CA . ILE A 1 71 ? -6.752 -6.888 6.799 1.00 88.38 71 ILE A CA 1
ATOM 554 C C . ILE A 1 71 ? -7.614 -8.094 7.187 1.00 88.38 71 ILE A C 1
ATOM 556 O O . ILE A 1 71 ? -8.732 -7.917 7.665 1.00 88.38 71 ILE A O 1
ATOM 560 N N . LEU A 1 72 ? -7.111 -9.319 7.012 1.00 87.38 72 LEU A N 1
ATOM 561 C CA . LEU A 1 72 ? -7.863 -10.539 7.309 1.00 87.38 72 LEU A CA 1
ATOM 562 C C . LEU A 1 72 ? -8.061 -10.759 8.814 1.00 87.38 72 LEU A C 1
ATOM 564 O O . LEU A 1 72 ? -9.170 -11.086 9.236 1.00 87.38 72 LEU A O 1
ATOM 568 N N . VAL A 1 73 ? -7.013 -10.584 9.623 1.00 89.38 73 VAL A N 1
ATOM 569 C CA . VAL A 1 73 ? -7.064 -10.817 11.075 1.00 89.38 73 VAL A CA 1
ATOM 570 C C . VAL A 1 73 ? -7.929 -9.762 11.759 1.00 89.38 73 VAL A C 1
ATOM 572 O O . VAL A 1 73 ? -8.909 -10.094 12.427 1.00 89.38 73 VAL A O 1
ATOM 575 N N . GLU A 1 74 ? -7.607 -8.484 11.566 1.00 86.88 74 GLU A N 1
ATOM 576 C CA . GLU A 1 74 ? -8.306 -7.392 12.245 1.00 86.88 74 GLU A CA 1
ATOM 577 C C . GLU A 1 74 ? -9.686 -7.149 11.619 1.00 86.88 74 GLU A C 1
ATOM 579 O O . GLU A 1 74 ? -10.645 -6.834 12.322 1.00 86.88 74 GLU A O 1
ATOM 584 N N . GLY A 1 75 ? -9.831 -7.383 10.312 1.00 84.06 75 GLY A N 1
ATOM 585 C CA . GLY A 1 75 ? -11.121 -7.315 9.638 1.00 84.06 75 GLY A CA 1
ATOM 586 C C . GLY A 1 75 ? -12.137 -8.322 10.159 1.00 84.06 75 GLY A C 1
ATOM 587 O O . GLY A 1 75 ? -13.290 -7.956 10.390 1.00 84.06 75 GLY A O 1
ATOM 588 N N . ARG A 1 76 ? -11.710 -9.567 10.410 1.00 83.38 76 ARG A N 1
ATOM 589 C CA . ARG A 1 76 ? -12.554 -10.577 11.066 1.00 83.38 76 ARG A CA 1
ATOM 590 C C . ARG A 1 76 ? -12.841 -10.212 12.519 1.00 83.38 76 ARG A C 1
ATOM 592 O O . ARG A 1 76 ? -13.982 -10.333 12.950 1.00 83.38 76 ARG A O 1
ATOM 599 N N . ARG A 1 77 ? -11.837 -9.731 13.260 1.00 84.62 77 ARG A N 1
ATOM 600 C CA . ARG A 1 77 ? -11.982 -9.351 14.676 1.00 84.62 77 ARG A CA 1
ATOM 601 C C . ARG A 1 77 ? -12.985 -8.216 14.890 1.00 84.62 77 ARG A C 1
ATOM 603 O O . ARG A 1 77 ? -13.734 -8.247 15.860 1.00 84.62 77 ARG A O 1
ATOM 610 N N . LEU A 1 78 ? -12.997 -7.230 13.997 1.00 81.00 78 LEU A N 1
ATOM 611 C CA . LEU A 1 78 ? -13.888 -6.068 14.059 1.00 81.00 78 LEU A CA 1
ATOM 612 C C . LEU A 1 78 ? -15.181 -6.244 13.244 1.00 81.00 78 LEU A C 1
ATOM 614 O O . LEU A 1 78 ? -15.970 -5.309 13.170 1.00 81.00 78 LEU A O 1
ATOM 618 N N . ASN A 1 79 ? -15.398 -7.421 12.642 1.00 80.12 79 ASN A N 1
ATOM 619 C CA . ASN A 1 79 ? -16.564 -7.751 11.813 1.00 80.12 79 ASN A CA 1
ATOM 620 C C . ASN A 1 79 ? -16.834 -6.718 10.695 1.00 80.12 79 ASN A C 1
ATOM 622 O O . ASN A 1 79 ? -17.968 -6.333 10.409 1.00 80.12 79 ASN A O 1
ATOM 626 N N . LEU A 1 80 ? -15.757 -6.235 10.067 1.00 79.44 80 LEU A N 1
ATOM 627 C CA . LEU A 1 80 ? -15.831 -5.193 9.046 1.00 79.44 80 LEU A CA 1
ATOM 628 C C . LEU A 1 80 ? -16.407 -5.761 7.739 1.00 79.44 80 LEU A C 1
ATOM 630 O O . LEU A 1 80 ? -15.815 -6.632 7.109 1.00 79.44 80 LEU A O 1
ATOM 634 N N . SER A 1 81 ? -17.524 -5.202 7.272 1.00 72.75 81 SER A N 1
ATOM 635 C CA . SER A 1 81 ? -18.170 -5.586 6.002 1.00 72.75 81 SER A CA 1
ATOM 636 C C . SER A 1 81 ? -17.377 -5.187 4.743 1.00 72.75 81 SER A C 1
ATOM 638 O O . SER A 1 81 ? -17.604 -5.757 3.677 1.00 72.75 81 SER A O 1
ATOM 640 N N . SER A 1 82 ? -16.474 -4.205 4.827 1.00 78.12 82 SER A N 1
ATOM 641 C CA . SER A 1 82 ? -15.888 -3.533 3.650 1.00 78.12 82 SER A CA 1
ATOM 642 C C . SER A 1 82 ? -14.424 -3.902 3.371 1.00 78.12 82 SER A C 1
ATOM 644 O O . SER A 1 82 ? -13.696 -3.115 2.771 1.00 78.12 82 SER A O 1
ATOM 646 N N . LEU A 1 83 ? -13.974 -5.092 3.786 1.00 79.88 83 LEU A N 1
ATOM 647 C CA . LEU A 1 83 ? -12.576 -5.546 3.640 1.00 79.88 83 LEU A CA 1
ATOM 648 C C . LEU A 1 83 ? -12.122 -5.738 2.187 1.00 79.88 83 LEU A C 1
ATOM 650 O O . LEU A 1 83 ? -10.926 -5.708 1.903 1.00 79.88 83 LEU A O 1
ATOM 654 N N . TRP A 1 84 ? -13.071 -5.878 1.262 1.00 82.19 84 TRP A N 1
ATOM 655 C CA . TRP A 1 84 ? -12.797 -5.994 -0.168 1.00 82.19 84 TRP A CA 1
ATOM 656 C C . TRP A 1 84 ? -12.140 -4.734 -0.749 1.00 82.19 84 TRP A C 1
ATOM 658 O O . TRP A 1 84 ? -11.266 -4.854 -1.601 1.00 82.19 84 TRP A O 1
ATOM 668 N N . LEU A 1 85 ? -12.492 -3.534 -0.266 1.00 84.56 85 LEU A N 1
ATOM 669 C CA . LEU A 1 85 ? -11.917 -2.276 -0.765 1.00 84.56 85 LEU A CA 1
ATOM 670 C C . LEU A 1 85 ? -10.393 -2.183 -0.553 1.00 84.56 85 LEU A C 1
ATOM 672 O O . LEU A 1 85 ? -9.683 -1.970 -1.535 1.00 84.56 85 LEU A O 1
ATOM 676 N N . PRO A 1 86 ? -9.856 -2.337 0.676 1.00 84.88 86 PRO A N 1
ATOM 677 C CA . PRO A 1 86 ? -8.416 -2.259 0.907 1.00 84.88 86 PRO A CA 1
ATOM 678 C C . PRO A 1 86 ? -7.647 -3.413 0.257 1.00 84.88 86 PRO A C 1
ATOM 680 O O . PRO A 1 86 ? -6.521 -3.195 -0.185 1.00 84.88 86 PRO A O 1
ATOM 683 N N . LEU A 1 87 ? -8.254 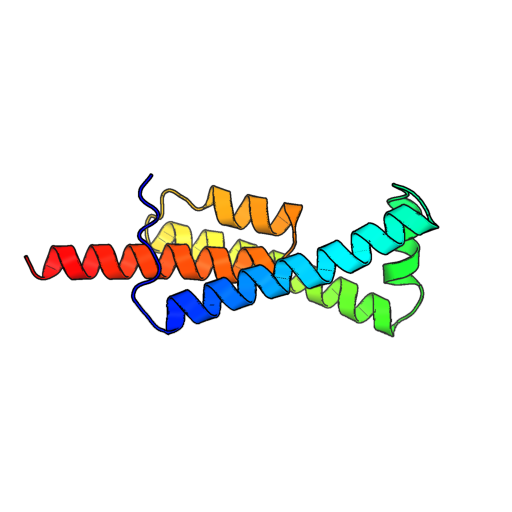-4.598 0.112 1.00 84.69 87 LEU A N 1
ATOM 684 C CA . LEU A 1 87 ? -7.666 -5.697 -0.661 1.00 84.69 87 LEU A CA 1
ATOM 685 C C . LEU A 1 87 ? -7.503 -5.317 -2.135 1.00 84.69 87 LEU A C 1
ATOM 687 O O . LEU A 1 87 ? -6.389 -5.370 -2.652 1.00 84.69 87 LEU A O 1
ATOM 691 N N . VAL A 1 88 ? -8.572 -4.860 -2.792 1.00 84.56 88 VAL A N 1
ATOM 692 C CA . VAL A 1 88 ? -8.512 -4.434 -4.198 1.00 84.56 88 VAL A CA 1
ATOM 693 C C . VAL A 1 88 ? -7.528 -3.279 -4.369 1.00 84.56 88 VAL A C 1
ATOM 695 O O . VAL A 1 88 ? -6.654 -3.361 -5.225 1.00 84.56 88 VAL A O 1
ATOM 698 N N . ALA A 1 89 ? -7.583 -2.262 -3.504 1.00 84.75 89 ALA A N 1
ATOM 699 C CA . ALA A 1 89 ? -6.662 -1.127 -3.549 1.00 84.75 89 ALA A CA 1
ATOM 700 C C . ALA A 1 89 ? -5.191 -1.553 -3.402 1.00 84.75 89 ALA A C 1
ATOM 702 O O . ALA A 1 89 ? -4.321 -1.028 -4.099 1.00 84.75 89 ALA A O 1
ATOM 703 N N . SER A 1 90 ? -4.916 -2.531 -2.531 1.00 85.31 90 SER A N 1
ATOM 704 C CA . SER A 1 90 ? -3.566 -3.064 -2.334 1.00 85.31 90 SER A CA 1
ATOM 705 C C . SER A 1 90 ? -3.031 -3.827 -3.548 1.00 85.31 90 SER A C 1
ATOM 707 O O . SER A 1 90 ? -1.829 -3.803 -3.780 1.00 85.31 90 SER A O 1
ATOM 709 N N . VAL A 1 91 ? -3.904 -4.449 -4.349 1.00 80.88 91 VAL A N 1
ATOM 710 C CA . VAL A 1 91 ? -3.528 -5.125 -5.602 1.00 80.88 91 VAL A CA 1
ATOM 711 C C . VAL A 1 91 ? -3.365 -4.122 -6.742 1.00 80.88 91 VAL A C 1
ATOM 713 O O . VAL A 1 91 ? -2.431 -4.238 -7.527 1.00 80.88 91 VAL A O 1
ATOM 716 N N . THR A 1 92 ? -4.261 -3.137 -6.848 1.00 77.38 92 THR A N 1
ATOM 717 C CA . THR A 1 92 ? -4.277 -2.201 -7.983 1.00 77.38 92 THR A CA 1
ATOM 718 C C . THR A 1 92 ? -3.225 -1.105 -7.876 1.00 77.38 92 THR A C 1
ATOM 720 O O . THR A 1 92 ? -2.666 -0.698 -8.886 1.00 77.38 92 THR A O 1
ATOM 723 N N . VAL A 1 93 ? -2.986 -0.588 -6.668 1.00 78.75 93 VAL A N 1
ATOM 724 C CA . VAL A 1 93 ? -2.080 0.553 -6.433 1.00 78.75 93 VAL A CA 1
ATOM 725 C C . VAL A 1 93 ? -0.889 0.159 -5.559 1.00 78.75 93 VAL A C 1
ATOM 727 O O . VAL A 1 93 ? 0.165 0.785 -5.632 1.00 78.75 93 VAL A O 1
ATOM 730 N N . GLY A 1 94 ? -1.025 -0.896 -4.755 1.00 83.75 94 GLY A N 1
ATOM 731 C CA . GLY A 1 94 ? 0.021 -1.376 -3.858 1.00 83.75 94 GLY A CA 1
ATOM 732 C C . GLY A 1 94 ? -0.260 -1.088 -2.385 1.00 83.75 94 GLY A C 1
ATOM 733 O O . GLY A 1 94 ? -1.265 -0.482 -1.995 1.00 83.75 94 GLY A O 1
ATOM 734 N N . VAL A 1 95 ? 0.687 -1.503 -1.542 1.00 81.50 95 VAL A N 1
ATOM 735 C CA . VAL A 1 95 ? 0.625 -1.375 -0.073 1.00 81.50 95 VAL A CA 1
ATOM 736 C C . VAL A 1 95 ? 0.417 0.072 0.373 1.00 81.50 95 VAL A C 1
ATOM 738 O O . VAL A 1 95 ? -0.294 0.327 1.344 1.00 81.50 95 VAL A O 1
ATOM 741 N N . SER A 1 96 ? 0.995 1.020 -0.370 1.00 82.94 96 SER A N 1
ATOM 742 C CA . SER A 1 96 ? 0.991 2.442 -0.028 1.00 82.94 96 SER A CA 1
ATOM 743 C C . SER A 1 96 ? -0.412 3.059 0.007 1.00 82.94 96 SER A C 1
ATOM 745 O O . SER A 1 96 ? -0.658 3.929 0.835 1.00 82.94 96 SER A O 1
ATOM 747 N N . LEU A 1 97 ? -1.355 2.573 -0.813 1.00 81.69 97 LEU A N 1
ATOM 748 C CA . LEU A 1 97 ? -2.770 2.962 -0.737 1.00 81.69 97 LEU A CA 1
ATOM 749 C C . LEU A 1 97 ? -3.588 1.994 0.129 1.00 81.69 97 LEU A C 1
ATOM 751 O O . LEU A 1 97 ? -4.454 2.423 0.893 1.00 81.69 97 LEU A O 1
ATOM 755 N N . GLY A 1 98 ? -3.324 0.689 0.021 1.00 84.38 98 GLY A N 1
ATOM 756 C CA . GLY A 1 98 ? -4.103 -0.332 0.723 1.00 84.38 98 GLY A CA 1
ATOM 757 C C . GLY A 1 98 ? -4.071 -0.177 2.247 1.00 84.38 98 GLY A C 1
ATOM 758 O O . GLY A 1 98 ? -5.109 -0.294 2.902 1.00 84.38 98 GLY A O 1
ATOM 759 N N . LEU A 1 99 ? -2.902 0.144 2.812 1.00 84.94 99 LEU A N 1
ATOM 760 C CA . LEU A 1 99 ? -2.713 0.319 4.253 1.00 84.94 99 LEU A CA 1
ATOM 761 C C . LEU A 1 99 ? -3.470 1.532 4.825 1.00 84.94 99 LEU A C 1
ATOM 763 O O . LEU A 1 99 ? -4.274 1.336 5.740 1.00 84.94 99 LEU A O 1
ATOM 767 N N . PRO A 1 100 ? -3.294 2.768 4.321 1.00 84.12 100 PRO A N 1
ATOM 768 C CA . PRO A 1 100 ? -4.035 3.913 4.843 1.00 84.12 100 PRO A CA 1
ATOM 769 C C . PRO A 1 100 ? -5.544 3.800 4.593 1.00 84.12 100 PRO A C 1
ATOM 771 O O . PRO A 1 100 ? -6.324 4.198 5.459 1.00 84.12 100 PRO A O 1
ATOM 774 N N . LEU A 1 101 ? -5.980 3.184 3.485 1.00 84.38 101 LEU A N 1
ATOM 775 C CA . LEU A 1 101 ? -7.402 2.925 3.245 1.00 84.38 101 LEU A CA 1
ATOM 776 C C . LEU A 1 101 ? -7.990 1.965 4.289 1.00 84.38 101 LEU A C 1
ATOM 778 O O . LEU A 1 101 ? -9.078 2.209 4.814 1.00 84.38 101 LEU A O 1
ATOM 782 N N . PHE A 1 102 ? -7.263 0.899 4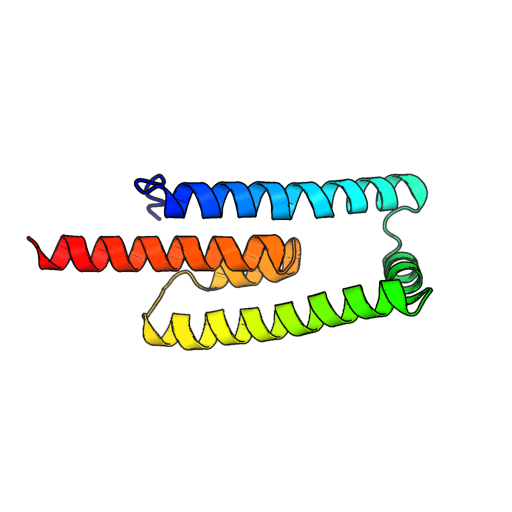.632 1.00 87.12 102 PHE A N 1
ATOM 783 C CA . PHE A 1 102 ? -7.672 -0.016 5.694 1.00 87.12 102 PHE A CA 1
ATOM 784 C C . PHE A 1 102 ? -7.780 0.699 7.050 1.00 87.12 102 PHE A C 1
ATOM 786 O O . PHE A 1 102 ? -8.786 0.550 7.747 1.00 87.12 102 PHE A O 1
ATOM 793 N N . LEU A 1 103 ? -6.785 1.522 7.401 1.00 86.50 103 LEU A N 1
ATOM 794 C CA . LEU A 1 103 ? -6.794 2.298 8.644 1.00 86.50 103 LEU A CA 1
ATOM 795 C C . LEU A 1 103 ? -7.966 3.287 8.703 1.00 86.50 103 LEU A C 1
ATOM 797 O O . LEU A 1 103 ? -8.587 3.430 9.757 1.00 86.50 103 LEU A O 1
ATOM 801 N N . LEU A 1 104 ? -8.323 3.912 7.578 1.00 84.12 104 LEU A N 1
ATOM 802 C CA . LEU A 1 104 ? -9.466 4.820 7.490 1.00 84.12 104 LEU A CA 1
ATOM 803 C C . LEU A 1 104 ? -10.799 4.099 7.754 1.00 84.12 104 LEU A C 1
ATOM 805 O O . LEU A 1 104 ? -11.624 4.589 8.531 1.00 84.12 104 LEU A O 1
ATOM 809 N N . ILE A 1 105 ? -11.003 2.923 7.148 1.00 84.38 105 ILE A N 1
ATOM 810 C CA . ILE A 1 105 ? -12.211 2.105 7.353 1.00 84.38 105 ILE A CA 1
ATOM 811 C C . ILE A 1 105 ? -12.300 1.649 8.812 1.00 84.38 105 ILE A C 1
ATOM 813 O O . ILE A 1 105 ? -13.357 1.765 9.434 1.00 84.38 105 ILE A O 1
ATOM 817 N N . ARG A 1 106 ? -11.180 1.184 9.378 1.00 84.88 106 ARG A N 1
ATOM 818 C CA . ARG A 1 106 ? -11.092 0.765 10.780 1.00 84.88 106 ARG A CA 1
ATOM 819 C C . ARG A 1 106 ? -11.442 1.905 11.734 1.00 84.88 106 ARG A C 1
ATOM 821 O O . ARG A 1 106 ? -12.263 1.709 12.625 1.00 84.88 106 ARG A O 1
ATOM 828 N N . GLN A 1 107 ? -10.863 3.089 11.533 1.00 84.25 107 GLN A N 1
ATOM 829 C CA . GLN A 1 107 ? -11.135 4.252 12.380 1.00 84.25 107 GLN A CA 1
ATOM 830 C C . GLN A 1 107 ? -12.612 4.655 12.312 1.00 84.25 107 GLN A C 1
ATOM 832 O O . GLN A 1 107 ? -13.239 4.866 13.344 1.00 84.25 107 GLN A O 1
ATOM 837 N N . SER A 1 108 ? -13.191 4.684 11.108 1.00 80.31 108 SER A N 1
ATOM 838 C CA . SER A 1 108 ? -14.602 5.040 10.910 1.00 80.31 108 SER A CA 1
ATOM 839 C C . SER A 1 108 ? -15.549 4.072 11.631 1.00 80.31 108 SER A C 1
ATOM 841 O O . SER A 1 108 ? -16.539 4.491 12.230 1.00 80.31 108 SER A O 1
ATOM 843 N N . HIS A 1 109 ? -15.232 2.773 11.618 1.00 83.56 109 HIS A N 1
ATOM 844 C CA . HIS A 1 109 ? -16.015 1.765 12.329 1.00 83.56 109 HIS A CA 1
ATOM 845 C C . HIS A 1 109 ? -15.944 1.941 13.853 1.00 83.56 109 HIS A C 1
ATOM 847 O O . HIS A 1 109 ? -16.977 1.905 14.527 1.00 83.56 109 HIS A O 1
ATOM 853 N N . LEU A 1 110 ? -14.748 2.176 14.399 1.00 82.38 110 LEU A N 1
ATOM 854 C CA . LEU A 1 110 ? -14.558 2.413 15.833 1.00 82.38 110 LEU A CA 1
ATOM 855 C C . LEU A 1 110 ? -15.293 3.676 16.298 1.00 82.38 110 LEU A C 1
ATOM 857 O O . LEU A 1 110 ? -16.038 3.611 17.274 1.00 82.38 110 LEU A O 1
ATOM 861 N N . ASP A 1 111 ? -15.172 4.776 15.551 1.00 82.56 111 ASP A N 1
ATOM 862 C CA . ASP A 1 111 ? -15.861 6.035 15.851 1.00 82.56 111 ASP A CA 1
ATOM 863 C C . ASP A 1 111 ? -17.393 5.846 15.841 1.00 82.56 111 ASP A C 1
ATOM 865 O O . ASP A 1 111 ? -18.094 6.360 16.715 1.00 82.56 111 ASP A O 1
ATOM 869 N N . SER A 1 112 ? -17.928 5.066 14.888 1.00 79.38 112 SER A N 1
ATOM 870 C CA . SER A 1 112 ? -19.366 4.759 14.822 1.00 79.38 112 SER A CA 1
ATOM 871 C C . SER A 1 112 ? -19.844 3.896 15.994 1.00 79.38 112 SER A C 1
ATOM 873 O O . SER A 1 112 ? -20.894 4.168 16.574 1.00 79.38 112 SER A O 1
ATOM 875 N N . THR A 1 113 ? -19.045 2.903 16.395 1.00 79.88 113 THR A N 1
ATOM 876 C CA . THR A 1 113 ? -19.356 2.015 17.523 1.00 79.88 113 THR A CA 1
ATOM 877 C C . THR A 1 113 ? -19.358 2.798 18.835 1.00 79.88 113 THR A C 1
ATOM 879 O O . THR A 1 113 ? -20.278 2.660 19.636 1.00 79.88 113 THR A O 1
ATOM 882 N N . GLN A 1 114 ? -18.368 3.672 19.033 1.00 79.94 114 GLN A N 1
ATOM 883 C CA . GLN A 1 114 ? -18.274 4.520 20.218 1.00 79.94 114 GLN A CA 1
ATOM 884 C C . GLN A 1 114 ? -19.413 5.544 20.283 1.00 79.94 114 GLN A C 1
ATOM 886 O O . GLN A 1 114 ? -19.975 5.759 21.352 1.00 79.94 114 GLN A O 1
ATOM 891 N N . ARG A 1 115 ? -19.792 6.149 19.150 1.00 77.06 115 ARG A N 1
ATOM 892 C CA . ARG A 1 115 ? -20.923 7.086 19.093 1.00 77.06 115 ARG A CA 1
ATOM 893 C C . ARG A 1 115 ? -22.246 6.406 19.460 1.00 77.06 115 ARG A C 1
ATOM 895 O O . ARG A 1 115 ? -23.021 6.993 20.202 1.00 77.06 115 ARG A O 1
ATOM 902 N N . ASN A 1 116 ? -22.472 5.177 18.994 1.00 76.38 116 ASN A N 1
ATOM 903 C CA . ASN A 1 116 ? -23.664 4.396 19.341 1.00 76.38 116 ASN A CA 1
ATOM 904 C C . ASN A 1 116 ? -23.697 3.964 20.815 1.00 76.38 116 ASN A C 1
ATOM 906 O O . ASN A 1 116 ? -24.776 3.762 21.348 1.00 76.38 116 ASN A O 1
ATOM 910 N N . ALA A 1 117 ? -22.543 3.815 21.471 1.00 76.38 117 ALA A N 1
ATOM 911 C CA . ALA A 1 117 ? -22.471 3.461 22.890 1.00 76.38 117 ALA A CA 1
ATOM 912 C C . ALA A 1 117 ? -22.728 4.648 23.843 1.00 76.38 117 ALA A C 1
ATOM 914 O O . ALA A 1 117 ? -22.890 4.436 25.042 1.00 76.38 117 ALA A O 1
ATOM 915 N N . LEU A 1 118 ? -22.709 5.885 23.334 1.00 73.50 118 LEU A N 1
ATOM 916 C CA . LEU A 1 118 ? -22.928 7.115 24.109 1.00 73.50 118 LEU A CA 1
ATOM 917 C C . LEU A 1 118 ? -24.358 7.677 23.983 1.00 73.50 118 LEU A C 1
ATOM 919 O O . LEU A 1 118 ? -24.657 8.680 24.630 1.00 73.50 118 LEU A O 1
ATOM 923 N N . LEU A 1 119 ? -25.204 7.072 23.142 1.00 62.84 119 LEU A N 1
ATOM 924 C CA . LEU A 1 119 ? -26.622 7.404 22.950 1.00 62.84 119 LEU A CA 1
ATOM 925 C C . LEU A 1 119 ? -27.501 6.365 23.649 1.00 62.84 119 LEU A C 1
ATOM 927 O O . LEU A 1 119 ? -28.546 6.779 24.195 1.00 62.84 119 LEU A O 1
#

Secondary structure (DSSP, 8-state):
-------SHHHHHHHHHHHHHHHHHHHHHHHHHHHH-S-HHHHHHHHTSSHHHHHHHHHHHHHHHHHHHHHHHHHHHTT-TTTHHHHHHHHHT-HHHHHHHHHHHHHHHHHHHHHHHT-